Protein AF-A0A7Y3DBC5-F1 (afdb_monomer_lite)

Secondary structure (DSSP, 8-state):
-TTHHHHHHHHHHHHHHH-----TTS-HHHHHHHHHHHHHHHHHHHHHHHHHHHHHHHHHHHHHHHHHHHHHHHHHHHHHHHHTT-HHHHHHHHHHHHHHHHHHHHHHHHHHHTT-

Radius of gyration: 25.22 Å; chains: 1; bounding box: 54×17×74 Å

Sequence (116 aa):
MALHRIVDAFDDWLEDNVHERHDERRSPRRARSDDRARILRARDELRQAAAGVLFLRNKLEAEQTERRVRMARACHALLRAVREDDDATARPLLDYRDVLRDRITHAEAELAGLRS

Structure (mmCIF, N/CA/C/O backbone):
data_AF-A0A7Y3DBC5-F1
#
_entry.id   AF-A0A7Y3DBC5-F1
#
loop_
_atom_site.group_PDB
_atom_site.id
_atom_site.type_symbol
_atom_site.label_atom_id
_atom_site.label_alt_id
_atom_site.label_comp_id
_atom_site.label_asym_id
_atom_site.label_entity_id
_atom_site.label_seq_id
_atom_site.pdbx_PDB_ins_code
_atom_site.Cartn_x
_atom_site.Cartn_y
_atom_site.Cartn_z
_atom_site.occupancy
_atom_site.B_iso_or_equiv
_atom_site.auth_seq_id
_atom_site.auth_comp_id
_atom_site.auth_asym_id
_atom_site.auth_atom_id
_atom_site.pdbx_PDB_model_num
ATOM 1 N N . MET A 1 1 ? -2.041 -6.068 -14.475 1.00 49.00 1 MET A N 1
ATOM 2 C CA . MET A 1 1 ? -2.136 -6.210 -15.951 1.00 49.00 1 MET A CA 1
ATOM 3 C C . MET A 1 1 ? -1.336 -5.175 -16.746 1.00 49.00 1 MET A C 1
ATOM 5 O O . MET A 1 1 ? -0.888 -5.522 -17.826 1.00 49.00 1 MET A O 1
ATOM 9 N N . ALA A 1 2 ? -1.127 -3.939 -16.269 1.00 48.84 2 ALA A N 1
ATOM 10 C CA . ALA A 1 2 ? -0.339 -2.943 -17.013 1.00 48.84 2 ALA A CA 1
ATOM 11 C C . ALA A 1 2 ? 1.187 -3.164 -16.938 1.00 48.84 2 ALA A C 1
ATOM 13 O O . ALA A 1 2 ? 1.880 -2.884 -17.905 1.00 48.84 2 ALA A O 1
ATOM 14 N N . LEU A 1 3 ? 1.695 -3.696 -15.819 1.00 45.53 3 LEU A N 1
ATOM 15 C CA . LEU A 1 3 ? 3.136 -3.861 -15.592 1.00 45.53 3 LEU A CA 1
ATOM 16 C C . LEU A 1 3 ? 3.758 -5.033 -16.366 1.00 45.53 3 LEU A C 1
ATOM 18 O O . LEU A 1 3 ? 4.871 -4.902 -16.855 1.00 45.53 3 LEU A O 1
ATOM 22 N N . HIS A 1 4 ? 3.015 -6.134 -16.529 1.00 49.81 4 HIS A N 1
ATOM 23 C CA . HIS A 1 4 ? 3.460 -7.295 -17.312 1.00 49.81 4 HIS A CA 1
ATOM 24 C C . HIS A 1 4 ? 3.788 -6.879 -18.751 1.00 49.81 4 HIS A C 1
ATOM 26 O O . HIS A 1 4 ? 4.856 -7.179 -19.247 1.00 49.81 4 HIS A O 1
ATOM 32 N N . ARG A 1 5 ? 2.955 -6.011 -19.347 1.00 54.34 5 ARG A N 1
ATOM 33 C CA . ARG A 1 5 ? 3.197 -5.453 -20.686 1.00 54.34 5 ARG A CA 1
ATOM 34 C C . ARG A 1 5 ? 4.451 -4.589 -20.792 1.00 54.34 5 ARG A C 1
ATOM 36 O O . ARG A 1 5 ? 4.951 -4.426 -21.892 1.00 54.34 5 ARG A O 1
ATOM 43 N N . ILE A 1 6 ? 4.907 -3.975 -19.698 1.00 52.03 6 ILE A N 1
ATOM 44 C CA . ILE A 1 6 ? 6.121 -3.144 -19.712 1.00 52.03 6 ILE A CA 1
ATOM 45 C C . ILE A 1 6 ? 7.360 -4.042 -19.691 1.00 52.03 6 ILE A C 1
ATOM 47 O O . ILE A 1 6 ? 8.328 -3.727 -20.370 1.00 52.03 6 ILE A O 1
ATOM 51 N N . VAL A 1 7 ? 7.308 -5.152 -18.949 1.00 55.12 7 VAL A N 1
ATOM 52 C CA . VAL A 1 7 ? 8.368 -6.171 -18.933 1.00 55.12 7 VAL A CA 1
ATOM 53 C C . VAL A 1 7 ? 8.395 -6.936 -20.258 1.00 55.12 7 VAL A C 1
ATOM 55 O O . VAL A 1 7 ? 9.446 -7.018 -20.874 1.00 55.12 7 VAL A O 1
ATOM 58 N N . ASP A 1 8 ? 7.238 -7.365 -20.767 1.00 59.97 8 ASP A N 1
ATOM 59 C CA . ASP A 1 8 ? 7.139 -8.062 -22.057 1.00 59.97 8 ASP A CA 1
ATOM 60 C C . ASP A 1 8 ? 7.625 -7.167 -23.216 1.00 59.97 8 ASP A C 1
ATOM 62 O O . ASP A 1 8 ? 8.402 -7.596 -24.059 1.00 59.97 8 ASP A O 1
ATOM 66 N N . ALA A 1 9 ? 7.253 -5.878 -23.221 1.00 56.91 9 ALA A N 1
ATOM 67 C CA . ALA A 1 9 ? 7.747 -4.926 -24.221 1.00 56.91 9 ALA A CA 1
ATOM 68 C C . ALA A 1 9 ? 9.249 -4.616 -24.080 1.00 56.91 9 ALA A C 1
ATOM 70 O O . ALA A 1 9 ? 9.868 -4.151 -25.037 1.00 56.91 9 ALA A O 1
ATOM 71 N N . PHE A 1 10 ? 9.825 -4.819 -22.893 1.00 58.06 10 PHE A N 1
ATOM 72 C CA . PHE A 1 10 ? 11.256 -4.660 -22.648 1.00 58.06 10 PHE A CA 1
ATOM 73 C C . PHE A 1 10 ? 12.050 -5.868 -23.163 1.00 58.06 10 PHE A C 1
ATOM 75 O O . PHE A 1 10 ? 13.088 -5.673 -23.796 1.00 58.06 10 PHE A O 1
ATOM 82 N N . ASP A 1 11 ? 11.535 -7.083 -22.959 1.00 58.78 11 ASP A N 1
ATOM 83 C CA . ASP A 1 11 ? 12.128 -8.323 -23.472 1.00 58.78 11 ASP A CA 1
ATOM 84 C C . ASP A 1 11 ? 12.032 -8.406 -25.007 1.00 58.78 11 ASP A C 1
ATOM 86 O O . ASP A 1 11 ? 13.053 -8.629 -25.660 1.00 58.78 11 ASP A O 1
ATOM 90 N N . ASP A 1 12 ? 10.872 -8.090 -25.599 1.00 64.25 12 ASP A N 1
ATOM 91 C CA . ASP A 1 12 ? 10.699 -8.021 -27.064 1.00 64.25 12 ASP A CA 1
ATOM 92 C C . ASP A 1 12 ? 11.685 -7.021 -27.702 1.00 64.25 12 ASP A C 1
ATOM 94 O O . ASP A 1 12 ? 12.287 -7.266 -28.750 1.00 64.25 12 ASP A O 1
ATOM 98 N N . TRP A 1 13 ? 11.901 -5.875 -27.047 1.00 64.00 13 TRP A N 1
ATOM 99 C CA . TRP A 1 13 ? 12.834 -4.857 -27.530 1.00 64.00 13 TRP A CA 1
ATOM 100 C C . TRP A 1 13 ? 14.300 -5.300 -27.419 1.00 64.00 13 TRP A C 1
ATOM 102 O O . TRP A 1 13 ? 15.112 -4.952 -28.285 1.00 64.00 13 TRP A O 1
ATOM 112 N N . LEU A 1 14 ? 14.655 -6.056 -26.375 1.00 55.47 14 LEU A N 1
ATOM 113 C CA . LEU A 1 14 ? 15.989 -6.638 -26.217 1.00 55.47 14 LEU A CA 1
ATOM 114 C C . LEU A 1 14 ? 16.288 -7.644 -27.333 1.00 55.47 14 LEU A C 1
ATOM 116 O O . LEU A 1 14 ? 17.381 -7.602 -27.900 1.00 55.47 14 LEU A O 1
ATOM 120 N N . GLU A 1 15 ? 15.325 -8.491 -27.692 1.00 59.00 15 GLU A N 1
ATOM 121 C CA . GLU A 1 15 ? 15.479 -9.454 -28.786 1.00 59.00 15 GLU A CA 1
ATOM 122 C C . GLU A 1 15 ? 15.665 -8.756 -30.147 1.00 59.00 15 GLU A C 1
ATOM 124 O O . GLU A 1 15 ? 16.598 -9.081 -30.890 1.00 59.00 15 GLU A O 1
ATOM 129 N N . ASP A 1 16 ? 14.876 -7.715 -30.431 1.00 59.53 16 ASP A N 1
ATOM 130 C CA . ASP A 1 16 ? 14.932 -6.969 -31.697 1.00 59.53 16 ASP A CA 1
ATOM 131 C C . ASP A 1 16 ? 16.215 -6.136 -31.882 1.00 59.53 16 ASP A C 1
ATOM 133 O O . ASP A 1 16 ? 16.654 -5.888 -33.011 1.00 59.53 16 ASP A O 1
ATOM 137 N N . ASN A 1 17 ? 16.836 -5.675 -30.791 1.00 51.69 17 ASN A N 1
ATOM 138 C CA . ASN A 1 17 ? 18.004 -4.788 -30.857 1.00 51.69 17 ASN A CA 1
ATOM 139 C C . ASN A 1 17 ? 19.349 -5.505 -30.683 1.00 51.69 17 ASN A C 1
ATOM 141 O O . ASN A 1 17 ? 20.384 -4.918 -31.013 1.00 51.69 17 ASN A O 1
ATOM 145 N N . VAL A 1 18 ? 19.355 -6.751 -30.197 1.00 54.06 18 VAL A N 1
ATOM 146 C CA . VAL A 1 18 ? 20.576 -7.553 -30.001 1.00 54.06 18 VAL A CA 1
ATOM 147 C C . VAL A 1 18 ? 20.879 -8.458 -31.207 1.00 54.06 18 VAL A C 1
ATOM 149 O O . VAL A 1 18 ? 22.021 -8.882 -31.378 1.00 54.06 18 VAL A O 1
ATOM 152 N N . HIS A 1 19 ? 19.921 -8.730 -32.099 1.00 48.78 19 HIS A N 1
ATOM 153 C CA . HIS A 1 19 ? 20.166 -9.553 -33.291 1.00 48.78 19 HIS A CA 1
ATOM 154 C C . HIS A 1 19 ? 20.624 -8.739 -34.514 1.00 48.78 19 HIS A C 1
ATOM 156 O O . HIS A 1 19 ? 19.846 -8.223 -35.316 1.00 48.78 19 HIS A O 1
ATOM 162 N N . GLU A 1 20 ? 21.946 -8.666 -34.676 1.00 51.03 20 GLU A N 1
ATOM 163 C CA . GLU A 1 20 ? 22.636 -8.222 -35.888 1.00 51.03 20 GLU A CA 1
ATOM 164 C C . GLU A 1 20 ? 22.186 -9.015 -37.129 1.00 51.03 20 GLU A C 1
ATOM 166 O O . GLU A 1 20 ? 22.484 -10.198 -37.286 1.00 51.03 20 GLU A O 1
ATOM 171 N N . ARG A 1 21 ? 21.565 -8.332 -38.098 1.00 46.94 21 ARG A N 1
ATOM 172 C CA . ARG A 1 21 ? 21.738 -8.683 -39.514 1.00 46.94 21 ARG A CA 1
ATOM 173 C C . ARG A 1 21 ? 22.785 -7.747 -40.100 1.00 46.94 21 ARG A C 1
ATOM 175 O O . ARG A 1 21 ? 22.493 -6.609 -40.461 1.00 46.94 21 ARG A O 1
ATOM 182 N N . HIS A 1 22 ? 24.022 -8.230 -40.136 1.00 41.62 22 HIS A N 1
ATOM 183 C CA . HIS A 1 22 ? 25.136 -7.580 -40.812 1.00 41.62 22 HIS A CA 1
ATOM 184 C C . HIS A 1 22 ? 24.868 -7.520 -42.324 1.00 41.62 22 HIS A C 1
ATOM 186 O O . HIS A 1 22 ? 25.064 -8.497 -43.038 1.00 41.62 22 HIS A O 1
ATOM 192 N N . ASP A 1 23 ? 24.436 -6.362 -42.822 1.00 47.53 23 ASP A N 1
ATOM 193 C CA . ASP A 1 23 ? 24.483 -6.051 -44.252 1.00 47.53 23 ASP A CA 1
ATOM 194 C C . ASP A 1 23 ? 25.866 -5.450 -44.565 1.00 47.53 23 ASP A C 1
ATOM 196 O O . ASP A 1 23 ? 26.145 -4.277 -44.298 1.00 47.53 23 ASP A O 1
ATOM 200 N N . GLU A 1 24 ? 26.760 -6.270 -45.120 1.00 43.38 24 GLU A N 1
ATOM 201 C CA . GLU A 1 24 ? 28.194 -6.010 -45.366 1.00 43.38 24 GLU A CA 1
ATOM 202 C C . GLU A 1 24 ? 28.514 -4.868 -46.364 1.00 43.38 24 GLU A C 1
ATOM 204 O O . GLU A 1 24 ? 29.644 -4.729 -46.829 1.00 43.38 24 GLU A O 1
ATOM 209 N N . ARG A 1 25 ? 27.559 -3.994 -46.706 1.00 50.50 25 ARG A N 1
ATOM 210 C CA . ARG A 1 25 ? 27.720 -2.963 -47.754 1.00 50.50 25 ARG A CA 1
ATOM 211 C C . ARG A 1 25 ? 27.833 -1.515 -47.255 1.00 50.50 25 ARG A C 1
ATOM 213 O O . ARG A 1 25 ? 27.826 -0.597 -48.075 1.00 50.50 25 ARG A O 1
ATOM 220 N N . ARG A 1 26 ? 27.951 -1.257 -45.945 1.00 51.59 26 ARG A N 1
ATOM 221 C CA . ARG A 1 26 ? 28.126 0.114 -45.405 1.00 51.59 26 ARG A CA 1
ATOM 222 C C . ARG A 1 26 ? 29.591 0.451 -45.114 1.00 51.59 26 ARG A C 1
ATOM 224 O O . ARG A 1 26 ? 30.294 -0.303 -44.453 1.00 51.59 26 ARG A O 1
ATOM 231 N N . SER A 1 27 ? 30.037 1.641 -45.540 1.00 47.97 27 SER A N 1
ATOM 232 C CA . SER A 1 27 ? 31.372 2.171 -45.216 1.00 47.97 27 SER A CA 1
ATOM 233 C C . SER A 1 27 ? 31.660 2.088 -43.704 1.00 47.97 27 SER A C 1
ATOM 235 O O . SER A 1 27 ? 30.873 2.636 -42.924 1.00 47.97 27 SER A O 1
ATOM 237 N N . PRO A 1 28 ? 32.808 1.526 -43.268 1.00 55.88 28 PRO A N 1
ATOM 238 C CA . PRO A 1 28 ? 33.075 1.193 -41.862 1.00 55.88 28 PRO A CA 1
ATOM 239 C C . PRO A 1 28 ? 32.946 2.367 -40.885 1.00 55.88 28 PRO A C 1
ATOM 241 O O . PRO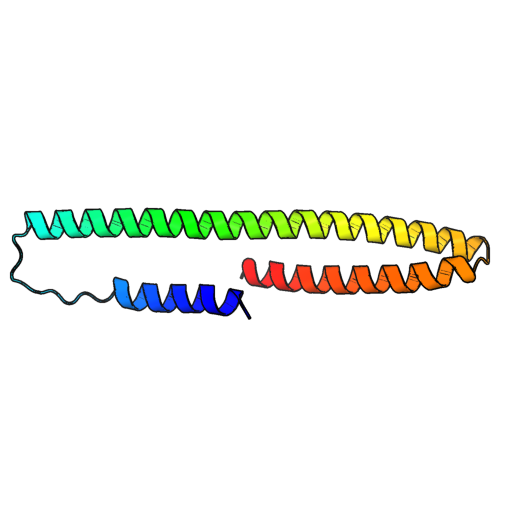 A 1 28 ? 32.563 2.192 -39.733 1.00 55.88 28 PRO A O 1
ATOM 244 N N . ARG A 1 29 ? 33.258 3.591 -41.333 1.00 56.16 29 ARG A N 1
ATOM 245 C CA . ARG A 1 29 ? 33.128 4.808 -40.514 1.00 56.16 29 ARG A CA 1
ATOM 246 C C . ARG A 1 29 ? 31.674 5.219 -40.268 1.00 56.16 29 ARG A C 1
ATOM 248 O O . ARG A 1 29 ? 31.390 5.711 -39.184 1.00 56.16 29 ARG A O 1
ATOM 255 N N . ARG A 1 30 ? 30.782 5.021 -41.247 1.00 58.03 30 ARG A N 1
ATOM 256 C CA . ARG A 1 30 ? 29.349 5.338 -41.115 1.00 58.03 30 ARG A CA 1
ATOM 257 C C . ARG A 1 30 ? 28.612 4.267 -40.318 1.00 58.03 30 ARG A C 1
ATOM 259 O O . ARG A 1 30 ? 27.832 4.620 -39.449 1.00 58.03 30 ARG A O 1
ATOM 266 N N . ALA A 1 31 ? 28.940 2.990 -40.533 1.00 59.62 31 ALA A N 1
ATOM 267 C CA . ALA A 1 31 ? 28.428 1.899 -39.701 1.00 59.62 31 ALA A CA 1
ATOM 268 C C . ALA A 1 31 ? 28.740 2.151 -38.211 1.00 59.62 31 ALA A C 1
ATOM 270 O O . ALA A 1 31 ? 27.828 2.287 -37.408 1.00 59.62 31 ALA A O 1
ATOM 271 N N . ARG A 1 32 ? 30.008 2.433 -37.870 1.00 59.09 32 ARG A N 1
ATOM 272 C CA . ARG A 1 32 ? 30.406 2.752 -36.484 1.00 59.09 32 ARG A CA 1
ATOM 273 C C . ARG A 1 32 ? 29.741 4.007 -35.902 1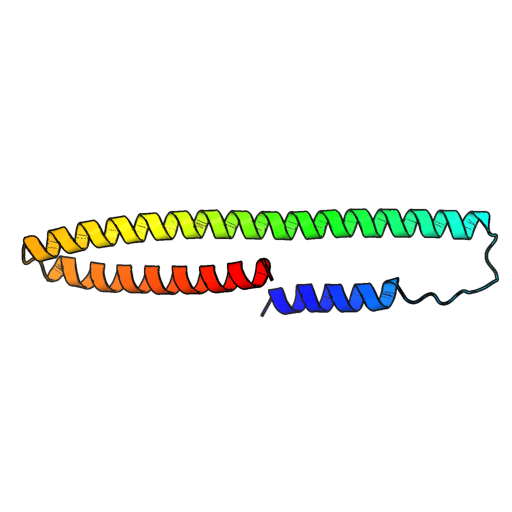.00 59.09 32 ARG A C 1
ATOM 275 O O . ARG A 1 32 ? 29.513 4.065 -34.695 1.00 59.09 32 ARG A O 1
ATOM 282 N N . SER A 1 33 ? 29.483 5.044 -36.709 1.00 61.91 33 SER A N 1
ATOM 283 C CA . SER A 1 33 ? 28.781 6.244 -36.223 1.00 61.91 33 SER A CA 1
ATOM 284 C C . SER A 1 33 ? 27.296 5.984 -35.983 1.00 61.91 33 SER A C 1
ATOM 286 O O . SER A 1 33 ? 26.752 6.488 -35.001 1.00 61.91 33 SER A O 1
ATOM 288 N N . ASP A 1 34 ? 26.668 5.180 -36.842 1.00 72.50 34 ASP A N 1
ATOM 289 C CA . ASP A 1 34 ? 25.269 4.772 -36.715 1.00 72.50 34 ASP A CA 1
ATOM 290 C C . ASP A 1 34 ? 25.083 3.874 -35.483 1.00 72.50 34 ASP A C 1
ATOM 292 O O . ASP A 1 34 ? 24.163 4.103 -34.695 1.00 72.50 34 ASP A O 1
ATOM 296 N N . ASP A 1 35 ? 26.017 2.949 -35.246 1.00 73.69 35 ASP A N 1
ATOM 297 C CA . ASP A 1 35 ? 26.032 2.077 -34.067 1.00 73.69 35 ASP A CA 1
ATOM 298 C C . ASP A 1 35 ? 26.183 2.890 -32.779 1.00 73.69 35 ASP A C 1
ATOM 300 O O . ASP A 1 35 ? 25.430 2.711 -31.822 1.00 73.69 35 ASP A O 1
ATOM 304 N N . ARG A 1 36 ? 27.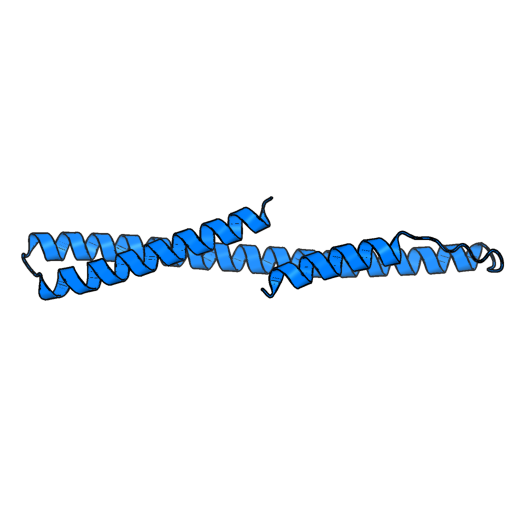091 3.876 -32.759 1.00 69.56 36 ARG A N 1
ATOM 305 C CA . ARG A 1 36 ? 27.250 4.776 -31.606 1.00 69.56 36 ARG A CA 1
ATOM 306 C C . ARG A 1 36 ? 25.989 5.600 -31.345 1.00 69.56 36 ARG A C 1
ATOM 308 O O . ARG A 1 36 ? 25.605 5.772 -30.190 1.00 69.56 36 ARG A O 1
ATOM 315 N N . ALA A 1 37 ? 25.342 6.114 -32.390 1.00 74.94 37 ALA A N 1
ATOM 316 C CA . ALA A 1 37 ? 24.095 6.866 -32.257 1.00 74.94 37 ALA A CA 1
ATOM 317 C C . ALA A 1 37 ? 22.919 5.980 -31.809 1.00 74.94 37 ALA A C 1
ATOM 319 O O . ALA A 1 37 ? 22.030 6.459 -31.104 1.00 74.94 37 ALA A O 1
ATOM 320 N N . ARG A 1 38 ? 22.902 4.700 -32.198 1.00 75.31 38 ARG A N 1
ATOM 321 C CA . ARG A 1 38 ? 21.936 3.703 -31.717 1.00 75.31 38 ARG A CA 1
ATOM 322 C C . ARG A 1 38 ? 22.159 3.394 -30.235 1.00 75.31 38 ARG A C 1
ATOM 324 O O . ARG A 1 38 ? 21.220 3.512 -29.458 1.00 75.31 38 ARG A O 1
ATOM 331 N N . ILE A 1 39 ? 23.399 3.118 -29.826 1.00 74.38 39 ILE A N 1
ATOM 332 C CA . ILE A 1 39 ? 23.755 2.846 -28.422 1.00 74.38 39 ILE A CA 1
ATOM 333 C C . ILE A 1 39 ? 23.409 4.033 -27.514 1.00 74.38 39 ILE A C 1
ATOM 335 O O . ILE A 1 39 ? 22.896 3.843 -26.415 1.00 74.38 39 ILE A O 1
ATOM 339 N N . LEU A 1 40 ? 23.671 5.268 -27.954 1.00 76.25 40 LEU A N 1
ATOM 340 C CA . LEU A 1 40 ? 23.335 6.456 -27.163 1.00 76.25 40 LEU A CA 1
ATOM 341 C C . LEU A 1 40 ? 21.821 6.625 -26.977 1.00 76.25 40 LEU A C 1
ATOM 343 O O . LEU A 1 40 ? 21.401 6.952 -25.870 1.00 76.25 40 LEU A O 1
ATOM 347 N N . ARG A 1 41 ? 21.018 6.354 -28.016 1.00 74.44 41 ARG A N 1
ATOM 348 C CA . ARG A 1 41 ? 19.549 6.380 -27.927 1.00 74.44 41 ARG A CA 1
ATOM 349 C C . ARG A 1 41 ? 19.021 5.301 -26.989 1.00 74.44 41 ARG A C 1
ATOM 351 O O . ARG A 1 41 ? 18.333 5.638 -26.033 1.00 74.44 41 ARG A O 1
ATOM 358 N N . ALA A 1 42 ? 19.464 4.058 -27.175 1.00 72.94 42 ALA A N 1
ATOM 359 C CA . ALA A 1 42 ? 19.153 2.946 -26.280 1.00 72.94 42 ALA A CA 1
ATOM 360 C C . ALA A 1 42 ? 19.495 3.276 -24.816 1.00 72.94 42 ALA A C 1
ATOM 362 O O . ALA A 1 42 ? 18.701 3.051 -23.910 1.00 72.94 42 ALA A O 1
ATOM 363 N N . ARG A 1 43 ? 20.662 3.879 -24.561 1.00 74.44 43 ARG A N 1
ATOM 364 C CA . ARG A 1 43 ? 21.067 4.276 -23.206 1.00 74.44 43 ARG A CA 1
ATOM 365 C C . ARG A 1 43 ? 20.146 5.337 -22.603 1.00 74.44 43 ARG A C 1
ATOM 367 O O . ARG A 1 43 ? 19.870 5.287 -21.405 1.00 74.44 43 ARG A O 1
ATOM 374 N N . ASP A 1 44 ? 19.735 6.330 -23.381 1.00 73.56 44 ASP A N 1
ATOM 375 C CA . ASP A 1 44 ? 18.876 7.401 -22.877 1.00 73.56 44 ASP A CA 1
ATOM 376 C C . ASP A 1 44 ? 17.433 6.901 -22.657 1.00 73.56 44 ASP A C 1
ATOM 378 O O . ASP A 1 44 ? 16.831 7.233 -21.636 1.00 73.56 44 ASP A O 1
ATOM 382 N N . GLU A 1 45 ? 16.939 6.001 -23.511 1.00 74.75 45 GLU A N 1
ATOM 383 C CA . GLU A 1 45 ? 15.673 5.278 -23.320 1.00 74.75 45 GLU A CA 1
ATOM 384 C C . GLU A 1 45 ? 15.698 4.425 -22.041 1.00 74.75 45 GLU A C 1
ATOM 386 O O . GLU A 1 45 ? 14.806 4.541 -21.197 1.00 74.75 45 GLU A O 1
ATOM 391 N N . LEU A 1 46 ? 16.771 3.655 -21.822 1.00 76.31 46 LEU A N 1
ATOM 392 C CA . LEU A 1 46 ? 16.969 2.868 -20.598 1.00 76.31 46 LEU A CA 1
ATOM 393 C C . LEU A 1 46 ? 16.994 3.743 -19.342 1.00 76.31 46 LEU A C 1
ATOM 395 O O . LEU A 1 46 ? 16.402 3.395 -18.321 1.00 76.31 46 LEU A O 1
ATOM 399 N N . ARG A 1 47 ? 17.654 4.905 -19.402 1.00 75.12 47 ARG A N 1
ATOM 400 C CA . ARG A 1 47 ? 17.667 5.862 -18.284 1.00 75.12 47 ARG A CA 1
ATOM 401 C C . ARG A 1 47 ? 16.277 6.399 -17.981 1.00 75.12 47 ARG A C 1
ATOM 403 O O . ARG A 1 47 ? 15.933 6.550 -16.810 1.00 75.12 47 ARG A O 1
ATOM 410 N N . GLN A 1 48 ? 15.489 6.688 -19.010 1.00 75.81 48 GLN A N 1
ATOM 411 C CA . GLN A 1 48 ? 14.134 7.197 -18.845 1.00 75.81 48 GLN A CA 1
ATOM 412 C C . GLN A 1 48 ? 13.200 6.127 -18.263 1.00 75.81 48 GLN A C 1
ATOM 414 O O . GLN A 1 48 ? 12.440 6.420 -17.339 1.00 75.81 48 GLN A O 1
ATOM 419 N N . ALA A 1 49 ? 13.319 4.879 -18.724 1.00 77.94 49 ALA A N 1
ATOM 420 C CA . ALA A 1 49 ? 12.602 3.739 -18.158 1.00 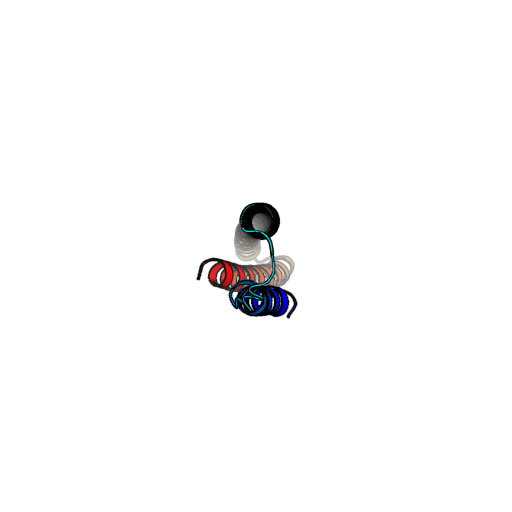77.94 49 ALA A CA 1
ATOM 421 C C . ALA A 1 49 ? 12.974 3.513 -16.682 1.00 77.94 49 ALA A C 1
ATOM 423 O O . ALA A 1 49 ? 12.093 3.439 -15.824 1.00 77.94 49 ALA A O 1
ATOM 424 N N . ALA A 1 50 ? 14.272 3.511 -16.357 1.00 76.62 50 ALA A N 1
ATOM 425 C CA . ALA A 1 50 ? 14.756 3.367 -14.985 1.00 76.62 50 ALA A CA 1
ATOM 426 C C . ALA A 1 50 ? 14.253 4.495 -14.067 1.00 76.62 50 ALA A C 1
ATOM 428 O O . ALA A 1 50 ? 13.824 4.235 -12.942 1.00 76.62 50 ALA A O 1
ATOM 429 N N . ALA A 1 51 ? 14.243 5.743 -14.547 1.00 77.38 51 ALA A N 1
ATOM 430 C CA . ALA A 1 51 ? 13.680 6.869 -13.804 1.00 77.38 51 ALA A CA 1
ATOM 431 C C . ALA A 1 51 ? 12.176 6.685 -13.529 1.00 77.38 51 ALA A C 1
ATOM 433 O O . ALA A 1 51 ? 11.714 6.978 -12.425 1.00 77.38 51 ALA A O 1
ATOM 434 N N . GLY A 1 52 ? 11.424 6.151 -14.499 1.00 79.50 52 GLY A N 1
ATOM 435 C CA . GLY A 1 52 ? 10.014 5.799 -14.330 1.00 79.50 52 GLY A CA 1
ATOM 436 C C . GLY A 1 52 ? 9.792 4.734 -13.252 1.00 79.50 52 GLY A C 1
ATOM 437 O O . GLY A 1 52 ? 8.940 4.912 -12.379 1.00 79.50 52 GLY A O 1
ATOM 438 N N . VAL A 1 53 ? 10.598 3.668 -13.255 1.00 80.31 53 VAL A N 1
ATOM 439 C CA . VAL A 1 53 ? 10.541 2.602 -12.238 1.00 80.31 53 VAL A CA 1
ATOM 440 C C . VAL A 1 53 ? 10.878 3.144 -10.848 1.00 80.31 53 VAL A C 1
ATOM 442 O O . VAL A 1 53 ? 10.132 2.902 -9.899 1.00 80.31 53 VAL A O 1
ATOM 445 N N . LEU A 1 54 ? 11.948 3.936 -10.719 1.00 79.06 54 LEU A N 1
ATOM 446 C CA . LEU A 1 54 ? 12.335 4.559 -9.449 1.00 79.06 54 LEU A CA 1
ATOM 447 C C . LEU A 1 54 ? 11.242 5.488 -8.910 1.00 79.06 54 LEU A C 1
ATOM 449 O O . LEU A 1 54 ? 10.930 5.453 -7.720 1.00 79.06 54 LEU A O 1
ATOM 453 N N . PHE A 1 55 ? 10.623 6.291 -9.777 1.00 81.06 55 PHE A N 1
ATOM 454 C CA . PHE A 1 55 ? 9.508 7.152 -9.393 1.00 81.06 55 PHE A CA 1
ATOM 455 C C . PHE A 1 55 ? 8.321 6.344 -8.854 1.00 81.06 55 PHE A C 1
ATOM 457 O O . PHE A 1 55 ? 7.808 6.648 -7.774 1.00 81.06 55 PHE A O 1
ATOM 464 N N . LEU A 1 56 ? 7.901 5.300 -9.578 1.00 81.38 56 LEU A N 1
ATOM 465 C CA . LEU A 1 56 ? 6.791 4.439 -9.162 1.00 81.38 56 LEU A CA 1
ATOM 466 C C . LEU A 1 56 ? 7.098 3.740 -7.840 1.00 81.38 56 LEU A C 1
ATOM 468 O O . LEU A 1 56 ? 6.249 3.728 -6.947 1.00 81.38 56 LEU A O 1
ATOM 472 N N . ARG A 1 57 ? 8.328 3.239 -7.673 1.00 80.56 57 ARG A N 1
ATOM 473 C CA . ARG A 1 57 ? 8.769 2.649 -6.411 1.00 80.56 57 ARG A CA 1
ATOM 474 C C . ARG A 1 57 ? 8.626 3.654 -5.278 1.00 80.56 57 ARG A C 1
ATOM 476 O O . ARG A 1 57 ? 7.980 3.326 -4.282 1.00 80.56 57 ARG A O 1
ATOM 483 N N . ASN A 1 58 ? 9.210 4.844 -5.412 1.00 83.75 58 ASN A N 1
ATOM 484 C CA . ASN A 1 58 ? 9.203 5.867 -4.362 1.00 83.75 58 ASN A CA 1
ATOM 485 C C . ASN A 1 58 ? 7.774 6.275 -3.991 1.00 83.75 58 ASN A C 1
ATOM 487 O O . ASN A 1 58 ? 7.445 6.410 -2.812 1.00 83.75 58 ASN A O 1
ATOM 491 N N . LYS A 1 59 ? 6.898 6.414 -4.991 1.00 87.00 59 LYS A N 1
ATOM 492 C CA . LYS A 1 59 ? 5.481 6.714 -4.776 1.00 87.00 59 LYS A CA 1
ATOM 493 C C . LYS A 1 59 ? 4.794 5.619 -3.957 1.00 87.00 59 LYS A C 1
ATOM 495 O O . LYS A 1 59 ? 4.158 5.923 -2.952 1.00 87.00 59 LYS A O 1
ATOM 500 N N . LEU A 1 60 ? 4.955 4.353 -4.342 1.00 82.75 60 LEU A N 1
ATOM 501 C CA . LEU A 1 60 ? 4.383 3.219 -3.609 1.00 82.75 60 LEU A CA 1
ATOM 502 C C . LEU A 1 60 ? 4.926 3.127 -2.170 1.00 82.75 60 LEU A C 1
ATOM 504 O O . LEU A 1 60 ? 4.177 2.820 -1.246 1.00 82.75 60 LEU A O 1
ATOM 508 N N . GLU A 1 61 ? 6.208 3.441 -1.961 1.00 86.62 61 GLU A N 1
ATOM 509 C CA . GLU A 1 61 ? 6.859 3.513 -0.639 1.00 86.62 61 GLU A CA 1
ATOM 510 C C . GLU A 1 61 ? 6.213 4.575 0.261 1.00 86.62 61 GLU A C 1
ATOM 512 O O . GLU A 1 61 ? 5.907 4.322 1.433 1.00 86.62 61 GLU A O 1
ATOM 517 N N . ALA A 1 62 ? 5.968 5.759 -0.302 1.00 87.81 62 ALA A N 1
ATOM 518 C CA . ALA A 1 62 ? 5.334 6.865 0.399 1.00 87.81 62 ALA A CA 1
ATOM 519 C C . ALA A 1 62 ? 3.884 6.529 0.775 1.00 87.81 62 ALA A C 1
ATOM 521 O O . ALA A 1 62 ? 3.496 6.671 1.938 1.00 87.81 62 ALA A O 1
ATOM 522 N N . GLU A 1 63 ? 3.095 6.010 -0.169 1.00 87.94 63 GLU A N 1
ATOM 523 C CA . GLU A 1 63 ? 1.705 5.647 0.108 1.00 87.94 63 GLU A CA 1
ATOM 524 C C . GLU A 1 63 ? 1.598 4.491 1.122 1.00 87.94 63 GLU A C 1
ATOM 526 O O . GLU A 1 63 ? 0.700 4.475 1.967 1.00 87.94 63 GLU A O 1
ATOM 531 N N . GLN A 1 64 ? 2.514 3.518 1.082 1.00 87.62 64 GLN A N 1
ATOM 532 C CA . GLN A 1 64 ? 2.584 2.442 2.074 1.00 87.62 64 GLN A CA 1
ATOM 533 C C . GLN A 1 64 ? 2.871 2.991 3.476 1.00 87.62 64 GLN A C 1
ATOM 535 O O . GLN A 1 64 ? 2.229 2.588 4.450 1.00 87.62 64 GLN A O 1
ATOM 540 N N . THR A 1 65 ? 3.812 3.929 3.579 1.00 91.56 65 THR A N 1
ATOM 541 C CA . THR A 1 65 ? 4.150 4.599 4.840 1.00 91.56 65 THR A CA 1
ATOM 542 C C . THR A 1 65 ? 2.936 5.334 5.407 1.00 91.56 65 THR A C 1
ATOM 544 O O . THR A 1 65 ? 2.589 5.153 6.576 1.00 91.56 65 THR A O 1
ATOM 547 N N . GLU A 1 66 ? 2.220 6.087 4.572 1.00 91.56 66 GLU A N 1
ATOM 548 C CA . GLU A 1 66 ? 0.990 6.778 4.966 1.00 91.56 66 GLU A CA 1
ATOM 549 C C . GLU A 1 66 ? -0.098 5.802 5.448 1.00 91.56 66 GLU A C 1
ATOM 551 O O . GLU A 1 66 ? -0.714 6.015 6.498 1.00 91.56 66 GLU A O 1
ATOM 556 N N . ARG A 1 67 ? -0.316 4.698 4.721 1.00 90.56 67 ARG A N 1
ATOM 557 C CA . ARG A 1 67 ? -1.291 3.660 5.098 1.00 90.56 67 ARG A CA 1
ATOM 558 C C . ARG A 1 67 ? -0.944 3.016 6.440 1.00 90.56 67 ARG A C 1
ATOM 560 O O . ARG A 1 67 ? -1.838 2.846 7.267 1.00 90.56 67 ARG A O 1
ATOM 567 N N . ARG A 1 68 ? 0.336 2.730 6.703 1.00 91.44 68 ARG A N 1
ATOM 568 C CA . ARG A 1 68 ? 0.803 2.201 7.999 1.00 91.44 68 ARG A CA 1
ATOM 569 C C . ARG A 1 68 ? 0.539 3.176 9.147 1.00 91.44 68 ARG A C 1
ATOM 571 O O . ARG A 1 68 ? 0.038 2.759 10.189 1.00 91.44 68 ARG A O 1
ATOM 578 N N . VAL A 1 69 ? 0.787 4.473 8.948 1.00 94.88 69 VAL A N 1
ATOM 579 C CA . VAL A 1 69 ? 0.468 5.508 9.952 1.00 94.88 69 VAL A CA 1
ATOM 580 C C . VAL A 1 69 ? -1.037 5.571 10.220 1.00 94.88 69 VAL A C 1
ATOM 582 O O . VAL A 1 69 ? -1.459 5.628 11.377 1.00 94.88 69 VAL A O 1
ATOM 585 N N . ARG A 1 70 ? -1.869 5.527 9.172 1.00 91.94 70 ARG A N 1
ATOM 586 C CA . ARG A 1 70 ? -3.335 5.487 9.317 1.00 91.94 70 ARG A CA 1
ATOM 587 C C . ARG A 1 70 ? -3.801 4.242 10.070 1.00 91.94 70 ARG A C 1
ATOM 589 O O . ARG A 1 70 ? -4.669 4.363 10.929 1.00 91.94 70 ARG A O 1
ATOM 596 N N . MET A 1 71 ? -3.199 3.085 9.800 1.00 89.81 71 MET A N 1
ATOM 597 C CA . MET A 1 71 ? -3.519 1.833 10.489 1.00 89.81 71 MET A CA 1
ATOM 598 C C . MET A 1 71 ? -3.168 1.914 11.976 1.00 89.81 71 MET A C 1
ATOM 600 O O . MET A 1 71 ? -4.000 1.578 12.812 1.00 89.81 71 MET A O 1
ATOM 604 N N . ALA A 1 72 ? -1.988 2.441 12.323 1.00 91.38 72 ALA A N 1
ATOM 605 C CA . ALA A 1 72 ? -1.603 2.652 13.718 1.00 91.38 72 ALA A CA 1
ATOM 606 C C . ALA A 1 72 ? -2.601 3.568 14.450 1.00 91.38 72 ALA A C 1
ATOM 608 O O . ALA A 1 72 ? -3.050 3.246 15.549 1.00 91.38 72 ALA A O 1
ATOM 609 N N . ARG A 1 73 ? -3.020 4.672 13.816 1.00 92.44 73 ARG A N 1
ATOM 610 C CA . ARG A 1 73 ? -4.046 5.576 14.367 1.00 92.44 73 ARG A CA 1
ATOM 611 C C . ARG A 1 73 ? -5.394 4.878 14.560 1.00 92.44 73 ARG A C 1
ATOM 613 O O . ARG A 1 73 ? -5.995 5.038 15.618 1.00 92.44 73 ARG A O 1
ATOM 620 N N . ALA A 1 74 ? -5.842 4.092 13.580 1.00 89.44 74 ALA A N 1
ATOM 621 C CA . ALA A 1 74 ? -7.079 3.319 13.681 1.00 89.44 74 ALA A CA 1
ATOM 622 C C . ALA A 1 74 ? -7.016 2.305 14.833 1.00 89.44 74 ALA A C 1
ATOM 624 O O . ALA A 1 74 ? -7.957 2.216 15.613 1.00 89.44 74 ALA A O 1
ATOM 625 N N . CYS A 1 75 ? -5.886 1.613 15.010 1.00 91.56 75 CYS A N 1
ATOM 626 C CA . CYS A 1 75 ? -5.673 0.706 16.138 1.00 91.56 75 CYS A CA 1
ATOM 627 C C . CYS A 1 75 ? -5.718 1.434 17.490 1.00 91.56 75 CYS A C 1
ATOM 629 O O . CYS A 1 75 ? -6.353 0.945 18.419 1.00 91.56 75 CYS A O 1
ATOM 631 N N . HIS A 1 76 ? -5.087 2.607 17.612 1.00 94.00 76 HIS A N 1
ATOM 632 C CA . HIS A 1 76 ? -5.156 3.400 18.844 1.00 94.00 76 HIS A CA 1
ATOM 633 C C . HIS A 1 76 ? -6.581 3.871 19.158 1.00 94.00 76 HIS A C 1
ATOM 635 O O . HIS A 1 76 ? -7.007 3.786 20.309 1.00 94.00 76 HIS A O 1
ATOM 641 N N . ALA A 1 77 ? -7.323 4.331 18.149 1.00 90.50 77 ALA A N 1
ATOM 642 C CA . ALA A 1 77 ? -8.719 4.730 18.307 1.00 90.50 77 ALA A CA 1
ATOM 643 C C . ALA A 1 77 ? -9.612 3.536 18.682 1.00 90.50 77 ALA A C 1
ATOM 645 O O . ALA A 1 77 ? -10.437 3.653 19.581 1.00 90.50 77 ALA A O 1
ATOM 646 N N . LEU A 1 78 ? -9.391 2.372 18.063 1.00 89.38 78 LEU A N 1
ATOM 647 C CA . LEU A 1 78 ? -10.118 1.140 18.362 1.00 89.38 78 LEU A CA 1
ATOM 648 C C . LEU A 1 78 ? -9.882 0.695 19.807 1.00 89.38 78 LEU A C 1
ATOM 650 O O . LEU A 1 78 ? -10.831 0.395 20.520 1.00 89.38 78 LEU A O 1
ATOM 654 N N . LEU A 1 79 ? -8.625 0.697 20.263 1.00 93.38 79 LEU A N 1
ATOM 655 C CA . LEU A 1 79 ? -8.285 0.368 21.650 1.00 93.38 79 LEU A CA 1
ATOM 656 C C . LEU A 1 79 ? -8.973 1.301 22.647 1.00 93.38 79 LEU A C 1
ATOM 658 O O . LEU A 1 79 ? -9.345 0.864 23.732 1.00 93.38 79 LEU A O 1
ATOM 662 N N . ARG A 1 80 ? -9.122 2.580 22.296 1.00 95.69 80 ARG A N 1
ATOM 663 C CA . ARG A 1 80 ? -9.850 3.542 23.119 1.00 95.69 80 ARG A CA 1
ATOM 664 C C . ARG A 1 80 ? -11.350 3.240 23.138 1.00 95.69 80 ARG A C 1
ATOM 666 O O . ARG A 1 80 ? -11.892 3.116 24.226 1.00 95.69 80 ARG A O 1
ATOM 673 N N . ALA A 1 81 ? -11.974 3.051 21.976 1.00 91.62 81 ALA A N 1
ATOM 674 C CA . ALA A 1 81 ? -13.400 2.739 21.870 1.00 91.62 81 ALA A CA 1
ATOM 675 C C . ALA A 1 81 ? -13.766 1.455 22.634 1.00 91.62 81 ALA A C 1
ATOM 677 O O . ALA A 1 81 ? -14.713 1.449 23.407 1.00 91.62 81 ALA A O 1
ATOM 678 N N . VAL A 1 82 ? -12.944 0.404 22.523 1.00 93.31 82 VAL A N 1
ATOM 679 C CA . VAL A 1 82 ? -13.129 -0.850 23.278 1.00 93.31 82 VAL A CA 1
ATOM 680 C C . VAL A 1 82 ? -13.017 -0.635 24.791 1.00 93.31 82 VAL A C 1
ATOM 682 O O . VAL A 1 82 ? -13.750 -1.250 25.554 1.00 93.31 82 VAL A O 1
ATOM 685 N N . ARG A 1 83 ? -12.111 0.236 25.258 1.00 96.12 83 ARG A N 1
ATOM 686 C CA . ARG A 1 83 ? -12.003 0.568 26.693 1.00 96.12 83 ARG A CA 1
ATOM 687 C C . ARG A 1 83 ? -13.201 1.363 27.208 1.00 96.12 83 ARG A C 1
ATOM 689 O O . ARG A 1 83 ? -13.473 1.317 28.402 1.00 96.12 83 ARG A O 1
ATOM 696 N N . GLU A 1 84 ? -13.845 2.116 26.327 1.00 97.12 84 GLU A N 1
ATOM 697 C CA . GLU A 1 84 ? -15.017 2.943 26.617 1.00 97.12 84 GLU A CA 1
ATOM 698 C C . GLU A 1 84 ? -16.340 2.177 26.392 1.00 97.12 84 GLU A C 1
ATOM 700 O O . GLU A 1 84 ? -17.398 2.763 26.588 1.00 97.12 84 GLU A O 1
ATOM 705 N N . ASP A 1 85 ? -16.283 0.887 26.020 1.00 95.12 85 ASP A N 1
ATOM 706 C CA . ASP A 1 85 ? -17.439 0.046 25.641 1.00 95.12 85 ASP A CA 1
ATOM 707 C C . ASP A 1 85 ? -18.286 0.663 24.504 1.00 95.12 85 ASP A C 1
ATOM 709 O O . ASP A 1 85 ? -19.487 0.436 24.371 1.00 95.12 85 ASP A O 1
ATOM 713 N N . ASP A 1 86 ? -17.644 1.482 23.662 1.00 96.25 86 ASP A N 1
ATOM 714 C CA . ASP A 1 86 ? -18.269 2.156 22.527 1.00 96.25 86 ASP A CA 1
ATOM 715 C C . ASP A 1 86 ? -18.185 1.275 21.275 1.00 96.25 86 ASP A C 1
ATOM 717 O O . ASP A 1 86 ? -17.368 1.482 20.368 1.00 96.25 86 ASP A O 1
ATOM 721 N N . ASP A 1 87 ? -19.057 0.270 21.226 1.00 93.56 87 ASP A N 1
ATOM 722 C CA . ASP A 1 87 ? -19.177 -0.652 20.094 1.00 93.56 87 ASP A CA 1
ATOM 723 C C . ASP A 1 87 ? -19.542 0.056 18.781 1.00 93.56 87 ASP A C 1
ATOM 725 O O . ASP A 1 87 ? -19.105 -0.360 17.699 1.00 93.56 87 ASP A O 1
ATOM 729 N N . ALA A 1 88 ? -20.307 1.150 18.864 1.00 93.81 88 ALA A N 1
ATOM 730 C CA . ALA A 1 88 ? -20.715 1.937 17.704 1.00 93.81 88 ALA A CA 1
ATOM 731 C C . ALA A 1 88 ? -19.509 2.587 17.011 1.00 93.81 88 ALA A C 1
ATOM 733 O O . ALA A 1 88 ? -19.469 2.651 15.780 1.00 93.81 88 ALA A O 1
ATOM 734 N N . THR A 1 89 ? -18.499 3.001 17.780 1.00 91.31 89 THR A N 1
ATOM 735 C CA . THR A 1 89 ? -17.226 3.507 17.249 1.00 91.31 89 THR A CA 1
ATOM 736 C C . THR A 1 89 ? -16.223 2.384 16.963 1.00 91.31 89 THR A C 1
ATOM 738 O O . THR A 1 89 ? -15.471 2.457 15.985 1.00 91.31 89 THR A O 1
ATOM 741 N N . ALA A 1 90 ? -16.197 1.322 17.772 1.00 90.69 90 ALA A N 1
ATOM 742 C CA . ALA A 1 90 ? -15.240 0.229 17.620 1.00 90.69 90 ALA A CA 1
ATOM 743 C C . ALA A 1 90 ? -15.461 -0.568 16.324 1.00 90.69 90 ALA A C 1
ATOM 745 O O . ALA A 1 90 ? -14.493 -0.888 15.625 1.00 90.69 90 ALA A O 1
ATOM 746 N N . ARG A 1 91 ? -16.717 -0.862 15.960 1.00 93.75 91 ARG A N 1
ATOM 747 C CA . ARG A 1 91 ? -17.021 -1.705 14.793 1.00 93.75 91 ARG A CA 1
ATOM 748 C C . ARG A 1 91 ? -16.530 -1.099 13.466 1.00 93.75 91 ARG A C 1
ATOM 750 O O . ARG A 1 91 ? -15.779 -1.784 12.771 1.00 93.75 91 ARG A O 1
ATOM 757 N N . PRO A 1 92 ? -16.814 0.176 13.131 1.00 92.88 92 PRO A N 1
ATOM 758 C CA . PRO A 1 92 ? -16.293 0.788 11.906 1.00 92.88 92 PRO A CA 1
ATOM 759 C C . PRO A 1 92 ? -14.762 0.908 11.886 1.00 92.88 92 PRO A C 1
ATOM 761 O O . PRO A 1 92 ? -14.143 0.811 10.826 1.00 92.88 92 PRO A O 1
ATOM 764 N N . LEU A 1 93 ? -14.127 1.115 13.047 1.00 88.75 93 LEU A N 1
ATOM 765 C CA . LEU A 1 93 ? -12.665 1.184 13.149 1.00 88.75 93 LEU A CA 1
ATOM 766 C C . LEU A 1 93 ? -12.002 -0.170 12.884 1.00 88.75 93 LEU A C 1
ATOM 768 O O . LEU A 1 93 ? -10.918 -0.211 12.296 1.00 88.75 93 LEU A O 1
ATOM 772 N N . LEU A 1 94 ? -12.651 -1.263 13.291 1.00 89.62 94 LEU A N 1
ATOM 773 C CA . LEU A 1 94 ? -12.219 -2.625 12.994 1.00 89.62 94 LEU A CA 1
ATOM 774 C C . LEU A 1 94 ? -12.235 -2.888 11.483 1.00 89.62 94 LEU A C 1
ATOM 776 O O . LEU A 1 94 ? -11.217 -3.300 10.925 1.00 89.62 94 LEU A O 1
ATOM 780 N N . ASP A 1 95 ? -13.349 -2.564 10.824 1.00 93.50 95 ASP A N 1
ATOM 781 C CA . ASP A 1 95 ? -13.511 -2.739 9.378 1.00 93.50 95 ASP A CA 1
ATOM 782 C C . ASP A 1 95 ? -12.493 -1.882 8.606 1.00 93.50 95 ASP A C 1
ATOM 784 O O . ASP A 1 95 ? -11.816 -2.351 7.687 1.00 93.50 95 ASP A O 1
ATOM 788 N N . TYR A 1 96 ? -12.312 -0.624 9.020 1.00 91.88 96 TYR A N 1
ATOM 789 C CA . TYR A 1 96 ? -11.343 0.277 8.400 1.00 91.88 96 TYR A CA 1
ATOM 790 C C . TYR A 1 96 ? -9.894 -0.204 8.566 1.00 91.88 96 TYR A C 1
ATOM 792 O O . TYR A 1 96 ? -9.104 -0.132 7.618 1.00 91.88 96 TYR A O 1
ATOM 800 N N . ARG A 1 97 ? -9.532 -0.727 9.745 1.00 92.00 97 ARG A N 1
ATOM 801 C CA . ARG A 1 97 ? -8.217 -1.337 9.990 1.00 92.00 97 ARG A CA 1
ATOM 802 C C . ARG A 1 97 ? -7.978 -2.517 9.049 1.00 92.00 97 ARG A C 1
ATOM 804 O O . ARG A 1 97 ? -6.885 -2.617 8.492 1.00 92.00 97 ARG A O 1
ATOM 811 N N . ASP A 1 98 ? -8.969 -3.380 8.860 1.00 92.25 98 ASP A N 1
ATOM 812 C CA . ASP A 1 98 ? -8.827 -4.577 8.027 1.00 92.25 98 ASP A CA 1
ATOM 813 C C . ASP A 1 98 ? -8.645 -4.218 6.548 1.00 92.25 98 ASP A C 1
ATOM 815 O O . ASP A 1 98 ? -7.724 -4.720 5.905 1.00 92.25 98 ASP A O 1
ATOM 819 N N . VAL A 1 99 ? -9.390 -3.228 6.044 1.00 94.44 99 VAL A N 1
ATOM 820 C CA . VAL A 1 99 ? -9.173 -2.679 4.694 1.00 94.44 99 VAL A CA 1
ATOM 821 C C . VAL A 1 99 ? -7.763 -2.098 4.534 1.00 94.44 99 VAL A C 1
ATOM 823 O O . VAL A 1 99 ? -7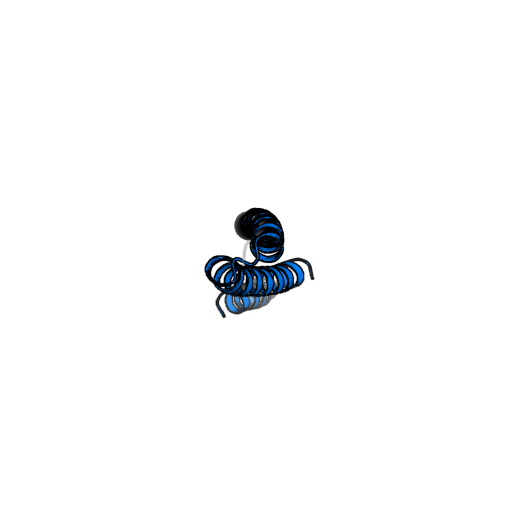.133 -2.256 3.484 1.00 94.44 99 VAL A O 1
ATOM 826 N N . LEU A 1 100 ? -7.247 -1.394 5.547 1.00 86.06 100 LEU A N 1
ATOM 827 C CA . LEU A 1 100 ? -5.886 -0.852 5.504 1.00 86.06 100 LEU A CA 1
ATOM 828 C C . LEU A 1 100 ? -4.829 -1.957 5.492 1.00 86.06 100 LEU A C 1
ATOM 830 O O . LEU A 1 100 ? -3.871 -1.845 4.727 1.00 86.06 100 LEU A O 1
ATOM 834 N N . ARG A 1 101 ? -5.009 -3.009 6.296 1.00 92.06 101 ARG A N 1
ATOM 835 C CA . ARG A 1 101 ? -4.122 -4.177 6.319 1.00 92.06 101 ARG A CA 1
ATOM 836 C C . ARG A 1 101 ? -4.045 -4.821 4.940 1.00 92.06 101 ARG A C 1
ATOM 838 O O . ARG A 1 101 ? -2.947 -4.961 4.412 1.00 92.06 101 ARG A O 1
ATOM 845 N N . ASP A 1 102 ? -5.186 -5.124 4.331 1.00 93.38 102 ASP A N 1
ATOM 846 C CA . ASP A 1 102 ? -5.228 -5.818 3.042 1.00 93.38 102 ASP A CA 1
ATOM 847 C C . ASP A 1 102 ? -4.565 -4.981 1.935 1.00 93.38 102 ASP A C 1
ATOM 849 O O . ASP A 1 102 ? -3.793 -5.490 1.120 1.00 93.38 102 ASP A O 1
ATOM 853 N N . ARG A 1 103 ? -4.777 -3.657 1.955 1.00 89.31 103 ARG A N 1
ATOM 854 C CA . ARG A 1 103 ? -4.100 -2.720 1.042 1.00 89.31 103 ARG A CA 1
ATOM 855 C C . ARG A 1 103 ? -2.589 -2.664 1.256 1.00 89.31 103 ARG A C 1
ATOM 857 O O . ARG A 1 103 ? -1.853 -2.532 0.282 1.00 89.31 103 ARG A O 1
ATOM 864 N N . ILE A 1 104 ? -2.122 -2.722 2.505 1.00 88.50 104 ILE A N 1
ATOM 865 C CA . ILE A 1 104 ? -0.687 -2.759 2.817 1.00 88.50 104 ILE A CA 1
ATOM 866 C C . ILE A 1 104 ? -0.081 -4.064 2.305 1.00 88.50 104 ILE A C 1
ATOM 868 O O . ILE A 1 104 ? 0.928 -4.005 1.613 1.00 88.50 104 ILE A O 1
ATOM 872 N N . THR A 1 105 ? -0.713 -5.207 2.575 1.00 90.50 105 THR A N 1
ATOM 873 C CA . THR A 1 105 ? -0.247 -6.519 2.105 1.00 90.50 105 THR A CA 1
ATOM 874 C C . THR A 1 105 ? -0.175 -6.581 0.581 1.00 90.5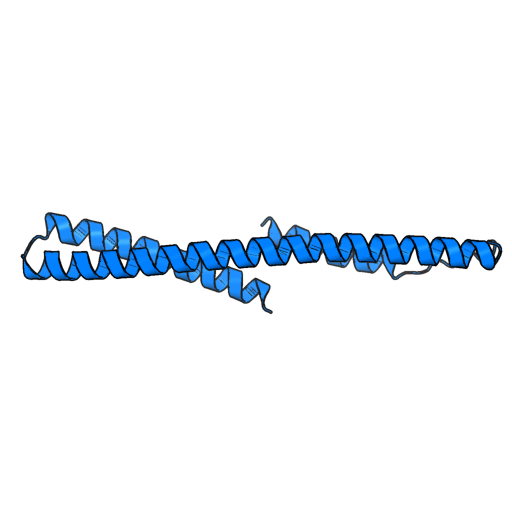0 105 THR A C 1
ATOM 876 O O . THR A 1 105 ? 0.818 -7.052 0.030 1.00 90.50 105 THR A O 1
ATOM 879 N N . HIS A 1 106 ? -1.180 -6.049 -0.118 1.00 88.44 106 HIS A N 1
ATOM 880 C CA . HIS A 1 106 ? -1.151 -5.982 -1.577 1.00 88.44 106 HIS A CA 1
ATOM 881 C C . HIS A 1 106 ? 0.007 -5.114 -2.093 1.00 88.44 106 HIS A C 1
ATOM 883 O O . HIS A 1 106 ? 0.773 -5.554 -2.946 1.00 88.44 106 HIS A O 1
ATOM 889 N N . ALA A 1 107 ? 0.196 -3.921 -1.520 1.00 82.12 107 ALA A N 1
ATOM 890 C CA . ALA A 1 107 ? 1.308 -3.045 -1.886 1.00 82.12 107 ALA A CA 1
ATOM 891 C C . ALA A 1 107 ? 2.683 -3.662 -1.559 1.00 82.12 107 ALA A C 1
ATOM 893 O O . ALA A 1 107 ? 3.643 -3.452 -2.293 1.00 82.12 107 ALA A O 1
ATOM 894 N N . GLU A 1 108 ? 2.803 -4.435 -0.474 1.00 85.88 108 GLU A N 1
ATOM 895 C CA . GLU A 1 108 ? 4.026 -5.181 -0.139 1.00 85.88 108 GLU A CA 1
ATOM 896 C C . GLU A 1 108 ? 4.363 -6.228 -1.196 1.00 85.88 108 GLU A C 1
ATOM 898 O O . GLU A 1 108 ? 5.522 -6.325 -1.596 1.00 85.88 108 GLU A O 1
ATOM 903 N N . ALA A 1 109 ? 3.360 -6.961 -1.681 1.00 87.25 109 ALA A N 1
ATOM 904 C CA . ALA A 1 109 ? 3.538 -7.935 -2.750 1.00 87.25 109 ALA A CA 1
ATOM 905 C C . ALA A 1 109 ? 3.966 -7.268 -4.069 1.00 87.25 109 ALA A C 1
ATOM 907 O O . ALA A 1 109 ? 4.896 -7.743 -4.718 1.00 87.25 109 ALA A O 1
ATOM 908 N N . GLU A 1 110 ? 3.355 -6.135 -4.436 1.00 81.81 110 GLU A N 1
ATOM 909 C CA . GLU A 1 110 ? 3.761 -5.373 -5.626 1.00 81.81 110 GLU A CA 1
ATOM 910 C C . GLU A 1 110 ? 5.207 -4.870 -5.518 1.00 81.81 110 GLU A C 1
ATOM 912 O O . GLU A 1 110 ? 5.982 -4.972 -6.467 1.00 81.81 110 GLU A O 1
ATOM 917 N N . LEU A 1 111 ? 5.604 -4.370 -4.345 1.00 80.75 111 LEU A N 1
ATOM 918 C CA . LEU A 1 111 ? 6.968 -3.901 -4.106 1.00 80.75 111 LEU A CA 1
ATOM 919 C C . LEU A 1 111 ? 7.999 -5.023 -4.076 1.00 80.75 111 LEU A C 1
ATOM 921 O O . LEU A 1 111 ? 9.137 -4.804 -4.490 1.00 80.75 111 LEU A O 1
ATOM 925 N N . ALA A 1 112 ? 7.624 -6.203 -3.586 1.00 82.44 112 ALA A N 1
ATOM 926 C CA . ALA A 1 112 ? 8.473 -7.381 -3.653 1.00 82.44 112 ALA A CA 1
ATOM 927 C C . ALA A 1 112 ? 8.731 -7.783 -5.113 1.00 82.44 112 ALA A C 1
ATOM 929 O O . ALA A 1 112 ? 9.885 -7.992 -5.473 1.00 82.44 112 ALA A O 1
ATOM 930 N N . GLY A 1 113 ? 7.695 -7.778 -5.961 1.00 77.75 113 GLY A N 1
ATOM 931 C CA . GLY A 1 113 ? 7.825 -8.071 -7.394 1.00 77.75 113 GLY A CA 1
ATOM 932 C C . GLY A 1 113 ? 8.651 -7.051 -8.189 1.00 77.75 113 GLY A C 1
ATOM 933 O O . GLY A 1 113 ? 9.154 -7.381 -9.251 1.00 77.75 113 GLY A O 1
ATOM 934 N N . LEU A 1 114 ? 8.827 -5.824 -7.685 1.00 69.44 114 LEU A N 1
ATOM 935 C CA . LEU A 1 114 ? 9.716 -4.818 -8.289 1.00 69.44 114 LEU A CA 1
ATOM 936 C C . LEU A 1 114 ? 11.191 -4.966 -7.878 1.00 69.44 114 LEU A C 1
ATOM 938 O O . LEU A 1 114 ? 12.051 -4.301 -8.452 1.00 69.44 114 LEU A O 1
ATOM 942 N N . ARG A 1 115 ? 11.476 -5.741 -6.825 1.00 70.94 115 ARG A N 1
ATOM 943 C CA . ARG A 1 115 ? 12.826 -5.922 -6.262 1.00 70.94 115 ARG A CA 1
ATOM 944 C C . ARG A 1 115 ? 13.481 -7.243 -6.676 1.00 70.94 115 ARG A C 1
ATOM 946 O O . ARG A 1 115 ? 14.691 -7.359 -6.492 1.00 70.94 115 ARG A O 1
ATOM 953 N N . SER A 1 116 ? 12.693 -8.214 -7.143 1.00 53.56 116 SER A N 1
ATOM 954 C CA . SER A 1 116 ? 13.138 -9.504 -7.692 1.00 53.56 116 SER A CA 1
ATOM 955 C C . SER A 1 116 ? 13.451 -9.393 -9.174 1.00 53.56 116 SER A C 1
ATOM 957 O O . SER A 1 116 ? 14.495 -9.940 -9.579 1.00 53.56 116 SER A O 1
#

Foldseek 3Di:
DVVVVVVVVVVVVCVVVVDDPDPPPDDPVVVVVVVVVVVVVVVVVVVVVVVVLVVVLVVLVVVLVVLVVVLVVLVVQLVVCVVVVNCVRNVVSVVSNVVSVVVNVVSVVVNVVSVD

pLDDT: mean 76.25, std 16.15, range [41.62, 97.12]